Protein AF-A0A4V3UA65-F1 (afdb_monomer_lite)

Foldseek 3Di:
DDDPLVVLVPDPVSVVVCVVVVHDSVVVVQVCQQVQQKAFQDPVRDTGGCVVPVPDHDDPVGDMDGDPCCVVPDDDDD

Radius of gyration: 13.67 Å; chains: 1; bounding box: 30×31×32 Å

Sequence (78 aa):
MLDYHEHLEKDVAVKKWIDEQGKTFAAVTETLFDFGVIGNLDGKMRWLFKYKDHDLAWNPDMDLIVHWGLHKKLRIYR

Secondary structure (DSSP, 8-state):
---HHHHHHH-HHHHHHHHHHT--HHHHHHHHHHTTSEEEEPTT--EE-GGG-TTPPP-TTSEEEE-TTHHHH-----

pLDDT: mean 81.82, std 12.85, range [43.69, 93.31]

Structure (mmCIF, N/CA/C/O backbone):
data_AF-A0A4V3UA65-F1
#
_entry.id   AF-A0A4V3UA65-F1
#
loop_
_atom_site.group_PDB
_atom_site.id
_atom_site.type_symbol
_atom_site.label_atom_id
_atom_site.label_alt_id
_atom_site.label_comp_id
_atom_site.label_asym_id
_atom_site.label_entity_id
_atom_site.label_seq_id
_atom_site.pdbx_PDB_ins_code
_atom_site.Cartn_x
_atom_site.Cartn_y
_atom_site.Cartn_z
_atom_site.occupancy
_atom_site.B_iso_or_equiv
_atom_site.auth_seq_id
_atom_site.auth_comp_id
_atom_site.auth_asym_id
_atom_site.auth_atom_id
_atom_site.pdbx_PDB_model_num
ATOM 1 N N . MET A 1 1 ? 14.739 1.268 11.024 1.00 43.69 1 MET A N 1
ATOM 2 C CA . MET A 1 1 ? 13.672 2.032 10.348 1.00 43.69 1 MET A CA 1
ATOM 3 C C . MET A 1 1 ? 12.395 1.304 10.727 1.00 43.69 1 MET A C 1
ATOM 5 O O . MET A 1 1 ? 12.409 0.090 10.583 1.00 43.69 1 MET A O 1
ATOM 9 N N . LEU A 1 2 ? 11.421 1.962 11.361 1.00 44.50 2 LEU A N 1
ATOM 10 C CA . LEU A 1 2 ? 10.162 1.291 11.720 1.00 44.50 2 LEU A CA 1
ATOM 11 C C . LEU A 1 2 ? 9.443 0.894 10.427 1.00 44.50 2 LEU A C 1
ATOM 13 O O . LEU A 1 2 ? 9.522 1.625 9.434 1.00 44.50 2 LEU A O 1
ATOM 17 N N . ASP A 1 3 ? 8.789 -0.259 10.445 1.00 71.25 3 ASP A N 1
ATOM 18 C CA . ASP A 1 3 ? 7.957 -0.710 9.335 1.00 71.25 3 ASP A CA 1
ATOM 19 C C . ASP A 1 3 ? 6.778 0.271 9.164 1.00 71.25 3 ASP A C 1
ATOM 21 O O . ASP A 1 3 ? 6.260 0.830 10.136 1.00 71.25 3 ASP A O 1
ATOM 25 N N . TYR A 1 4 ? 6.356 0.524 7.926 1.00 72.50 4 TYR A N 1
ATOM 26 C CA . TYR A 1 4 ? 5.196 1.368 7.626 1.00 72.50 4 TYR A CA 1
ATOM 27 C C . TYR A 1 4 ? 3.949 0.891 8.387 1.00 72.50 4 TYR A C 1
ATOM 29 O O . TYR A 1 4 ? 3.169 1.709 8.879 1.00 72.50 4 TYR A O 1
ATOM 37 N N . HIS A 1 5 ? 3.815 -0.425 8.562 1.00 71.62 5 HIS A N 1
ATOM 38 C CA . HIS A 1 5 ? 2.742 -1.028 9.343 1.00 71.62 5 HIS A CA 1
ATOM 39 C C . HIS A 1 5 ? 2.753 -0.568 10.812 1.00 71.62 5 HIS A C 1
ATOM 41 O O . HIS A 1 5 ? 1.735 -0.108 11.329 1.00 71.62 5 HIS A O 1
ATOM 47 N N . GLU A 1 6 ? 3.922 -0.562 11.461 1.00 77.19 6 GLU A N 1
ATOM 48 C CA . GLU A 1 6 ? 4.081 -0.107 12.851 1.00 77.19 6 GLU A CA 1
ATOM 49 C C . GLU A 1 6 ? 3.762 1.386 13.027 1.00 77.19 6 GLU A C 1
ATOM 51 O O . GLU A 1 6 ? 3.378 1.827 14.114 1.00 77.19 6 GLU A O 1
ATOM 56 N N . HIS A 1 7 ? 3.949 2.191 11.977 1.00 79.88 7 HIS A N 1
ATOM 57 C CA . HIS A 1 7 ? 3.576 3.603 11.986 1.00 79.88 7 HIS A CA 1
ATOM 58 C C . HIS A 1 7 ? 2.063 3.801 11.918 1.00 79.88 7 HIS A C 1
ATOM 60 O O . HIS A 1 7 ? 1.538 4.628 12.664 1.00 79.88 7 HIS A O 1
ATOM 66 N N . LEU A 1 8 ? 1.364 3.036 11.074 1.00 76.69 8 LEU A N 1
ATOM 67 C CA . LEU A 1 8 ? -0.095 3.081 11.011 1.00 76.69 8 LEU A CA 1
ATOM 68 C C . LEU A 1 8 ? -0.724 2.643 12.339 1.00 76.69 8 LEU A C 1
ATOM 70 O O . LEU A 1 8 ? -1.655 3.288 12.812 1.00 76.69 8 LEU A O 1
ATOM 74 N N . GLU A 1 9 ? -0.181 1.601 12.975 1.00 77.44 9 GLU A N 1
ATOM 75 C CA . GLU A 1 9 ? -0.676 1.081 14.258 1.00 77.44 9 GLU A CA 1
ATOM 76 C C . GLU A 1 9 ? -0.607 2.091 15.409 1.00 77.44 9 GLU A C 1
ATOM 78 O O . GLU A 1 9 ? -1.428 2.058 16.331 1.00 77.44 9 GLU A O 1
ATOM 83 N N . LYS A 1 10 ? 0.373 2.998 15.363 1.00 83.31 10 LYS A N 1
ATOM 84 C CA . LYS A 1 10 ? 0.586 4.033 16.383 1.00 83.31 10 LYS A CA 1
ATOM 85 C C . LYS A 1 10 ? -0.227 5.301 16.128 1.00 83.31 10 LYS A C 1
ATOM 87 O O . LYS A 1 10 ? -0.338 6.127 17.035 1.00 83.31 10 LYS A O 1
ATOM 92 N N . ASP A 1 11 ? -0.787 5.473 14.933 1.00 86.00 11 ASP A N 1
ATOM 93 C CA . ASP A 1 11 ? -1.588 6.645 14.598 1.00 86.00 11 ASP A CA 1
ATOM 94 C C . ASP A 1 11 ? -3.019 6.506 15.140 1.00 86.00 11 ASP A C 1
ATOM 96 O O . ASP A 1 11 ? -3.787 5.619 14.764 1.00 86.00 11 ASP A O 1
ATOM 100 N N . VAL A 1 12 ? -3.387 7.411 16.049 1.00 87.94 12 VAL A N 1
ATOM 101 C CA . VAL A 1 12 ? -4.681 7.389 16.746 1.00 87.94 12 VAL A CA 1
ATOM 102 C C . VAL A 1 12 ? -5.857 7.580 15.785 1.00 87.94 12 VAL A C 1
ATOM 104 O O . VAL A 1 12 ? -6.912 6.977 15.987 1.00 87.94 12 VAL A O 1
ATOM 107 N N . ALA A 1 13 ? -5.702 8.405 14.746 1.00 86.19 13 ALA A N 1
ATOM 108 C CA . ALA A 1 13 ? -6.766 8.668 13.783 1.00 86.19 13 ALA A CA 1
ATOM 109 C C . ALA A 1 13 ? -6.985 7.461 12.866 1.00 86.19 13 ALA A C 1
ATOM 111 O O . ALA A 1 13 ? -8.130 7.057 12.652 1.00 86.19 13 ALA A O 1
ATOM 112 N N . VAL A 1 14 ? -5.897 6.852 12.383 1.00 82.06 14 VAL A N 1
ATOM 113 C CA . VAL A 1 14 ? -5.961 5.625 11.577 1.00 82.06 14 VAL A CA 1
ATOM 114 C C . VAL A 1 14 ? -6.579 4.492 12.388 1.00 82.06 14 VAL A C 1
ATOM 116 O O . VAL A 1 14 ? -7.519 3.853 11.919 1.00 82.06 14 VAL A O 1
ATOM 119 N N . LYS A 1 15 ? -6.115 4.282 13.625 1.00 85.50 15 LYS A N 1
ATOM 120 C CA . LYS A 1 15 ? -6.638 3.235 14.507 1.00 85.50 15 LYS A CA 1
ATOM 121 C C . LYS A 1 15 ? -8.135 3.396 14.766 1.00 85.50 15 LYS A C 1
ATOM 123 O O . LYS A 1 15 ? -8.890 2.448 14.591 1.00 85.50 15 LYS A O 1
ATOM 128 N N . LYS A 1 16 ? -8.576 4.613 15.096 1.00 88.81 16 LYS A N 1
ATOM 129 C CA . LYS A 1 16 ? -9.998 4.912 15.294 1.00 88.81 16 LYS A CA 1
ATOM 130 C C . LYS A 1 16 ? -10.829 4.591 14.047 1.00 88.81 16 LYS A C 1
ATOM 132 O O . LYS A 1 16 ? -11.873 3.960 14.167 1.00 88.81 16 LYS A O 1
ATOM 137 N N . TRP A 1 17 ? -10.372 5.000 12.863 1.00 86.38 17 TRP A N 1
ATOM 138 C CA . TRP A 1 17 ? -11.083 4.713 11.614 1.00 86.38 17 TRP A CA 1
ATOM 139 C C . TRP A 1 17 ? -11.163 3.207 11.328 1.00 86.38 17 TRP A C 1
ATOM 141 O O . TRP A 1 17 ? -12.208 2.715 10.911 1.00 86.38 17 TRP A O 1
ATOM 151 N N . ILE A 1 18 ? -10.083 2.464 11.580 1.00 86.81 18 ILE A N 1
ATOM 152 C CA . ILE A 1 18 ? -10.044 1.004 11.426 1.00 86.81 18 ILE A CA 1
ATOM 153 C C . ILE A 1 18 ? -11.072 0.330 12.338 1.00 86.81 18 ILE A C 1
ATOM 155 O O . ILE A 1 18 ? -11.853 -0.491 11.851 1.00 86.81 18 ILE A O 1
ATOM 159 N N . ASP A 1 19 ? -11.106 0.721 13.614 1.00 89.31 19 ASP A N 1
ATOM 160 C CA . ASP A 1 19 ? -12.040 0.185 14.606 1.00 89.31 19 ASP A CA 1
ATOM 161 C C . ASP A 1 19 ? -13.501 0.494 14.223 1.00 89.31 19 ASP A C 1
ATOM 163 O O . ASP A 1 19 ? -14.359 -0.386 14.268 1.00 89.31 19 ASP A O 1
ATOM 167 N N . GLU A 1 20 ? -13.789 1.722 13.777 1.00 91.94 20 GLU A N 1
ATOM 168 C CA . GLU A 1 20 ? -15.132 2.149 13.351 1.00 91.94 20 GLU A CA 1
ATOM 169 C C . GLU A 1 20 ? -15.626 1.427 12.089 1.00 91.94 20 GLU A C 1
ATOM 171 O O . GLU A 1 20 ? -16.825 1.199 11.938 1.00 91.94 20 GLU A O 1
ATOM 176 N N . GLN A 1 21 ? -14.721 1.084 11.170 1.00 87.19 21 GLN A N 1
ATOM 177 C CA . GLN A 1 21 ? -15.061 0.427 9.905 1.00 87.19 21 GLN A CA 1
ATOM 178 C C . GLN A 1 21 ? -14.970 -1.105 9.969 1.00 87.19 21 GLN A C 1
ATOM 180 O O . GLN A 1 21 ? -15.281 -1.763 8.976 1.00 87.19 21 GLN A O 1
ATOM 185 N N . GLY A 1 22 ? -14.523 -1.683 11.092 1.00 86.62 22 GLY A N 1
ATOM 186 C CA . GLY A 1 22 ? -14.278 -3.124 11.218 1.00 86.62 22 GLY A CA 1
ATOM 187 C C . GLY A 1 22 ? -13.244 -3.644 10.212 1.00 86.62 22 GLY A C 1
ATOM 188 O O . GLY A 1 22 ? -13.362 -4.768 9.723 1.00 86.62 22 GLY A O 1
ATOM 189 N N . LYS A 1 23 ? -12.275 -2.801 9.840 1.00 88.31 23 LYS A N 1
ATOM 190 C CA . LYS A 1 23 ? -11.244 -3.106 8.838 1.00 88.31 23 LYS A CA 1
ATOM 191 C C . LYS A 1 23 ? -9.932 -3.513 9.507 1.00 88.31 23 LYS A C 1
ATOM 193 O O . LYS A 1 23 ? -9.834 -3.603 10.724 1.00 88.31 23 LYS A O 1
ATOM 198 N N . THR A 1 24 ? -8.913 -3.781 8.699 1.00 87.19 24 THR A N 1
ATOM 199 C CA . THR A 1 24 ? -7.541 -4.035 9.154 1.00 87.19 24 THR A CA 1
ATOM 200 C C . THR A 1 24 ? -6.595 -2.977 8.588 1.00 87.19 24 THR A C 1
ATOM 202 O O . THR A 1 24 ? -6.928 -2.278 7.628 1.00 87.19 24 THR A O 1
ATOM 205 N N . PHE A 1 25 ? -5.384 -2.870 9.138 1.00 82.88 25 PHE A N 1
ATOM 206 C CA . PHE A 1 25 ? -4.337 -2.000 8.586 1.00 82.88 25 PHE A CA 1
ATOM 207 C C . PHE A 1 25 ? -3.960 -2.376 7.141 1.00 82.88 25 PHE A C 1
ATOM 209 O O . PHE A 1 25 ? -3.710 -1.496 6.314 1.00 82.88 25 PHE A O 1
ATOM 216 N N . ALA A 1 26 ? -4.021 -3.666 6.793 1.00 84.25 26 ALA A N 1
ATOM 217 C CA . ALA A 1 26 ? -3.858 -4.128 5.414 1.00 84.25 26 ALA A CA 1
ATOM 218 C C . ALA A 1 26 ? -4.908 -3.511 4.471 1.00 84.25 26 ALA A C 1
ATOM 220 O O . ALA A 1 26 ? -4.564 -3.072 3.377 1.00 84.25 26 ALA A O 1
ATOM 221 N N . ALA A 1 27 ? -6.156 -3.362 4.926 1.00 86.00 27 ALA A N 1
ATOM 222 C CA . ALA A 1 27 ? -7.217 -2.751 4.126 1.00 86.00 27 ALA A CA 1
ATOM 223 C C . ALA A 1 27 ? -6.963 -1.261 3.825 1.00 86.00 27 ALA A C 1
ATOM 225 O O . ALA A 1 27 ? -7.403 -0.761 2.789 1.00 86.00 27 ALA A O 1
ATOM 226 N N . VAL A 1 28 ? -6.250 -0.536 4.698 1.00 85.19 28 VAL A N 1
ATOM 227 C CA . VAL A 1 28 ? -5.812 0.845 4.413 1.00 85.19 28 VAL A CA 1
ATOM 228 C C . VAL A 1 28 ? -4.812 0.846 3.260 1.00 85.19 28 VAL A C 1
ATOM 230 O O . VAL A 1 28 ? -4.949 1.631 2.324 1.00 85.19 28 VAL A O 1
ATOM 233 N N . THR A 1 29 ? -3.841 -0.065 3.303 1.00 87.88 29 THR A N 1
ATOM 234 C CA . THR A 1 29 ? -2.817 -0.218 2.261 1.00 87.88 29 THR A CA 1
ATOM 235 C C . THR A 1 29 ? -3.454 -0.585 0.922 1.00 87.88 29 THR A C 1
ATOM 237 O O . THR A 1 29 ? -3.194 0.073 -0.081 1.00 87.88 29 THR A O 1
ATOM 240 N N . GLU A 1 30 ? -4.362 -1.560 0.912 1.00 90.06 30 GLU A N 1
ATOM 241 C CA . GLU A 1 30 ? -5.111 -1.957 -0.283 1.00 90.06 30 GLU A CA 1
ATOM 242 C C . GLU A 1 30 ? -5.967 -0.804 -0.827 1.00 90.06 30 GLU A C 1
ATOM 244 O O . GLU A 1 3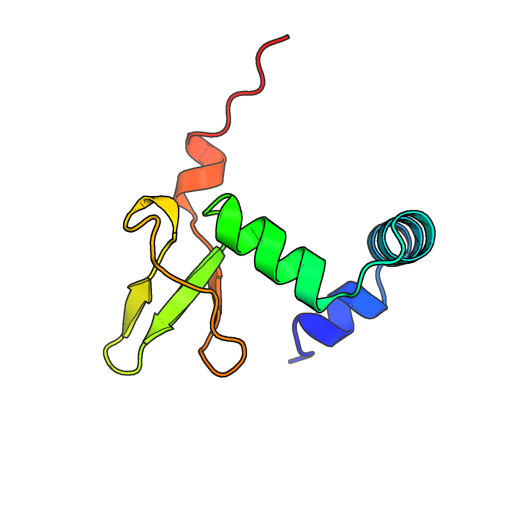0 ? -5.953 -0.536 -2.023 1.00 90.06 30 GLU A O 1
ATOM 249 N N . THR A 1 31 ? -6.612 -0.021 0.046 1.00 89.00 31 THR A N 1
ATOM 250 C CA . THR A 1 31 ? -7.351 1.182 -0.373 1.00 89.00 31 THR A CA 1
ATOM 251 C C . THR A 1 31 ? -6.422 2.193 -1.055 1.00 89.00 31 THR A C 1
ATOM 253 O O . THR A 1 31 ? -6.731 2.708 -2.127 1.00 89.00 31 THR A O 1
ATOM 256 N N . LEU A 1 32 ? -5.258 2.485 -0.467 1.00 88.38 32 LEU A N 1
ATOM 257 C CA . LEU A 1 32 ? -4.284 3.403 -1.064 1.00 88.38 32 LEU A CA 1
ATOM 258 C C . LEU A 1 32 ? -3.734 2.872 -2.396 1.00 88.38 32 LEU A C 1
ATOM 260 O O . LEU A 1 32 ? -3.476 3.662 -3.310 1.00 88.38 32 LEU A O 1
ATOM 264 N N . PHE A 1 33 ? -3.564 1.555 -2.514 1.00 91.25 33 PHE A N 1
ATOM 265 C CA . PHE A 1 33 ? -3.174 0.888 -3.752 1.00 91.25 33 PHE A CA 1
ATOM 266 C C . PHE A 1 33 ? -4.260 1.028 -4.824 1.00 91.25 33 PHE A C 1
ATOM 268 O O . PHE A 1 33 ? -3.964 1.400 -5.962 1.00 91.25 33 PHE A O 1
ATOM 275 N N . ASP A 1 34 ? -5.522 0.835 -4.443 1.00 89.62 34 ASP A N 1
ATOM 276 C CA . ASP A 1 34 ? -6.679 0.941 -5.327 1.00 89.62 34 ASP A CA 1
ATOM 277 C C . ASP A 1 34 ? -6.867 2.348 -5.889 1.00 89.62 34 ASP A C 1
ATOM 279 O O . ASP A 1 34 ? -7.150 2.523 -7.074 1.00 89.62 34 ASP A O 1
ATOM 283 N N . PHE A 1 35 ? -6.621 3.368 -5.067 1.00 87.19 35 PHE A N 1
ATOM 284 C CA . PHE A 1 35 ? -6.598 4.764 -5.505 1.00 87.19 35 PHE A CA 1
ATOM 285 C C . PHE A 1 35 ? -5.342 5.134 -6.316 1.00 87.19 35 PHE A C 1
ATOM 287 O O . PHE A 1 35 ? -5.214 6.270 -6.779 1.00 87.19 35 PHE A O 1
ATOM 294 N N . GLY A 1 36 ? -4.394 4.207 -6.489 1.00 88.12 36 GLY A N 1
ATOM 295 C CA . GLY A 1 36 ? -3.134 4.445 -7.189 1.00 88.12 36 GLY A CA 1
ATOM 296 C C . GLY A 1 36 ? -2.202 5.417 -6.460 1.00 88.12 36 GLY A C 1
ATOM 297 O O . GLY A 1 36 ? -1.328 6.014 -7.091 1.00 88.12 36 GLY A O 1
ATOM 298 N N . VAL A 1 37 ? -2.398 5.609 -5.151 1.00 88.50 37 VAL A N 1
ATOM 299 C CA . VAL A 1 37 ? -1.543 6.441 -4.287 1.00 88.50 37 VAL A CA 1
ATOM 300 C C . VAL A 1 37 ? -0.223 5.738 -4.020 1.00 88.50 37 VAL A C 1
ATOM 302 O O . VAL A 1 37 ? 0.835 6.368 -4.036 1.00 88.50 37 VAL A O 1
ATOM 305 N N . ILE A 1 38 ? -0.296 4.429 -3.803 1.00 90.69 38 ILE A N 1
ATOM 306 C CA . ILE A 1 38 ? 0.850 3.542 -3.650 1.00 90.69 38 ILE A CA 1
ATOM 307 C C . ILE A 1 38 ? 0.770 2.415 -4.681 1.00 90.69 38 ILE A C 1
ATOM 309 O O . ILE A 1 38 ? -0.274 2.179 -5.286 1.00 90.69 38 ILE A O 1
ATOM 313 N N . GLY A 1 39 ? 1.895 1.760 -4.918 1.00 92.12 39 GLY A N 1
ATOM 314 C CA . GLY A 1 39 ? 2.032 0.648 -5.846 1.00 92.12 39 GLY A CA 1
ATOM 315 C C . GLY A 1 39 ? 3.033 -0.368 -5.320 1.00 92.12 39 GLY A C 1
ATOM 316 O O . GLY A 1 39 ? 3.727 -0.103 -4.336 1.00 92.12 39 GLY A O 1
ATOM 317 N N . ASN A 1 40 ? 3.128 -1.506 -5.999 1.00 93.31 40 ASN A N 1
ATOM 318 C CA . ASN A 1 40 ? 4.171 -2.489 -5.737 1.00 93.31 40 ASN A CA 1
ATOM 319 C C . ASN A 1 40 ? 5.387 -2.230 -6.635 1.00 93.31 40 ASN A C 1
ATOM 321 O O . ASN A 1 40 ? 5.261 -1.810 -7.792 1.00 93.31 40 ASN A O 1
ATOM 325 N N . LEU A 1 41 ? 6.572 -2.496 -6.099 1.00 91.38 41 LEU A N 1
ATOM 326 C CA . LEU A 1 41 ? 7.830 -2.521 -6.826 1.00 91.38 41 LEU A CA 1
ATOM 327 C C . LEU A 1 41 ? 8.223 -3.983 -7.040 1.00 91.38 41 LEU A C 1
ATOM 329 O O . LEU A 1 41 ? 8.400 -4.732 -6.083 1.00 91.38 41 LEU A O 1
ATOM 333 N N . ASP A 1 42 ? 8.323 -4.409 -8.298 1.00 89.25 42 ASP A N 1
ATOM 334 C CA . ASP A 1 42 ? 8.733 -5.783 -8.587 1.00 89.25 42 ASP A CA 1
ATOM 335 C C . ASP A 1 42 ? 10.258 -5.966 -8.484 1.00 89.25 42 ASP A C 1
ATOM 337 O O . ASP A 1 42 ? 11.027 -5.004 -8.437 1.00 89.25 42 ASP A O 1
ATOM 341 N N . GLY A 1 43 ? 10.722 -7.218 -8.546 1.00 85.69 43 GLY A N 1
ATOM 342 C CA . GLY A 1 43 ? 12.157 -7.541 -8.523 1.00 85.69 43 GLY A CA 1
ATOM 343 C C . GLY A 1 43 ? 12.974 -6.997 -9.709 1.00 85.69 43 GLY A C 1
ATOM 344 O O . GLY A 1 43 ? 14.184 -7.197 -9.761 1.00 85.69 43 GLY A O 1
ATOM 345 N N . LYS A 1 44 ? 12.341 -6.324 -10.679 1.00 91.06 44 LYS A N 1
ATOM 346 C CA . LYS A 1 44 ? 12.980 -5.625 -11.804 1.00 91.06 44 LYS A CA 1
ATOM 347 C C . LYS A 1 44 ? 12.858 -4.101 -11.676 1.00 91.06 44 LYS A C 1
ATOM 349 O O . LYS A 1 44 ? 13.085 -3.396 -12.660 1.00 91.06 44 LYS A O 1
ATOM 354 N N . MET A 1 45 ? 12.504 -3.586 -10.496 1.00 87.00 45 MET A N 1
ATOM 355 C CA . MET A 1 45 ? 12.289 -2.162 -10.216 1.00 87.00 45 MET A CA 1
ATOM 356 C C . MET A 1 45 ? 11.166 -1.524 -11.051 1.00 87.00 45 MET A C 1
ATOM 358 O O . MET A 1 45 ? 11.136 -0.304 -11.241 1.00 87.00 45 MET A O 1
ATOM 362 N N . ARG A 1 46 ? 10.223 -2.319 -11.570 1.00 89.12 46 ARG A N 1
ATOM 363 C C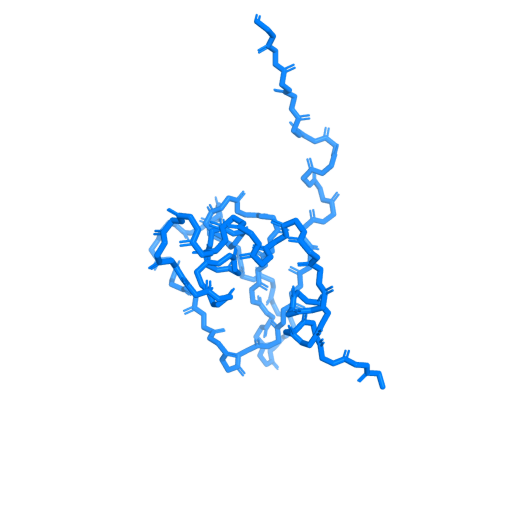A . ARG A 1 46 ? 9.061 -1.804 -12.300 1.00 89.12 46 ARG A CA 1
ATOM 364 C C . ARG A 1 46 ? 7.985 -1.375 -11.321 1.00 89.12 46 ARG A C 1
ATOM 366 O O . ARG A 1 46 ? 7.669 -2.082 -10.371 1.00 89.12 46 ARG A O 1
ATOM 373 N N . TRP A 1 47 ? 7.407 -0.210 -11.595 1.00 91.69 47 TRP A N 1
ATOM 374 C CA . TRP A 1 47 ? 6.365 0.377 -10.763 1.00 91.69 47 TRP A CA 1
ATOM 375 C C . TRP A 1 47 ? 4.990 -0.113 -11.209 1.00 91.69 47 TRP A C 1
ATOM 377 O O . TRP A 1 47 ? 4.508 0.280 -12.283 1.00 91.69 47 TRP A O 1
ATOM 387 N N . LEU A 1 48 ? 4.363 -0.929 -10.370 1.00 92.69 48 LEU A N 1
ATOM 388 C CA . LEU A 1 48 ? 3.059 -1.531 -10.601 1.00 92.69 48 LEU A CA 1
ATOM 389 C C . LEU A 1 48 ? 2.000 -0.736 -9.828 1.00 92.69 48 LEU A C 1
ATOM 391 O O . LEU A 1 48 ? 1.963 -0.762 -8.601 1.00 92.69 48 LEU A O 1
ATOM 395 N N . PHE A 1 49 ? 1.159 0.000 -10.553 1.00 92.06 49 PHE A N 1
ATOM 396 C CA . PHE A 1 49 ? 0.066 0.789 -9.980 1.00 92.06 49 PHE A CA 1
ATOM 397 C C . PHE A 1 49 ? -1.256 0.375 -10.608 1.00 92.06 49 PHE A C 1
ATOM 399 O O . PHE A 1 49 ? -1.331 0.279 -11.835 1.00 92.06 49 PHE A O 1
ATOM 406 N N . LYS A 1 50 ? -2.309 0.255 -9.795 1.00 91.69 50 LYS A N 1
ATOM 407 C CA . LYS A 1 50 ? -3.637 -0.159 -10.263 1.00 91.69 50 LYS A CA 1
ATOM 408 C C . LYS A 1 50 ? -4.243 0.767 -11.321 1.00 91.69 50 LYS A C 1
ATOM 410 O O . LYS A 1 50 ? -4.912 0.315 -12.237 1.00 91.69 50 LYS A O 1
ATOM 415 N N . TYR A 1 51 ? -3.934 2.066 -11.294 1.00 86.88 51 TYR A N 1
ATOM 416 C CA . TYR A 1 51 ? -4.427 2.983 -12.336 1.00 86.88 51 TYR A CA 1
ATOM 417 C C . TYR A 1 51 ? -3.879 2.674 -13.745 1.00 86.88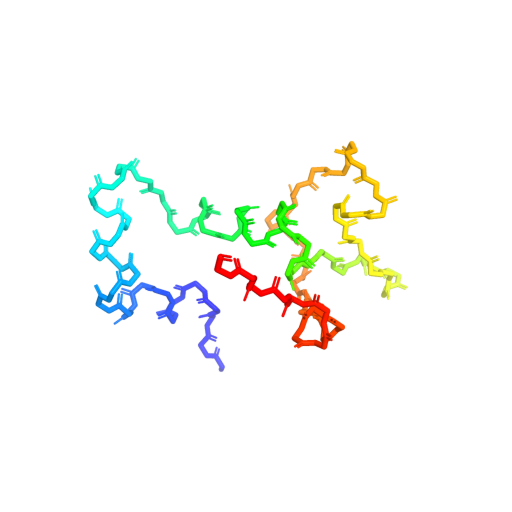 51 TYR A C 1
ATOM 419 O O . TYR A 1 51 ? -4.425 3.165 -14.733 1.00 86.88 51 TYR A O 1
ATOM 427 N N . LYS A 1 52 ? -2.764 1.931 -13.853 1.00 88.19 52 LYS A N 1
ATOM 428 C CA . LYS A 1 52 ? -2.182 1.508 -15.138 1.00 88.19 52 LYS A CA 1
ATOM 429 C C . LYS A 1 52 ? -2.763 0.186 -15.631 1.00 88.19 52 LYS A C 1
ATOM 431 O O . LYS A 1 52 ? -2.709 -0.072 -16.828 1.00 88.19 52 LYS A O 1
ATOM 436 N N . ASP A 1 53 ? -3.263 -0.629 -14.711 1.00 89.31 53 ASP A N 1
ATOM 437 C CA . ASP A 1 53 ? -3.781 -1.968 -14.948 1.00 89.31 53 ASP A CA 1
ATOM 438 C C . ASP A 1 53 ? -4.827 -2.280 -13.869 1.00 89.31 53 ASP A C 1
ATOM 440 O O . ASP A 1 53 ? -4.487 -2.478 -12.703 1.00 89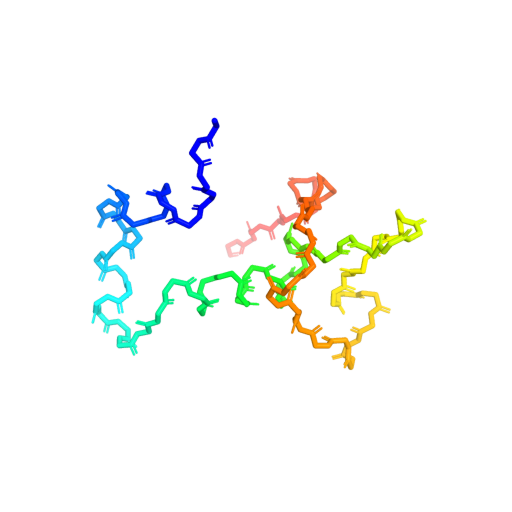.31 53 ASP A O 1
ATOM 444 N N . HIS A 1 54 ? -6.104 -2.275 -14.254 1.00 87.88 54 HIS A N 1
ATOM 445 C CA . HIS A 1 54 ? -7.218 -2.425 -13.314 1.00 87.88 54 HIS A CA 1
ATOM 446 C C . HIS A 1 54 ? -7.353 -3.855 -12.773 1.00 87.88 54 HIS A C 1
ATOM 448 O O . HIS A 1 54 ? -7.963 -4.034 -11.717 1.00 87.88 54 HIS A O 1
ATOM 454 N N . ASP A 1 55 ? -6.756 -4.838 -13.455 1.00 92.38 55 ASP A N 1
ATOM 455 C CA . ASP A 1 55 ? -6.732 -6.242 -13.034 1.00 92.38 55 ASP A CA 1
ATOM 456 C C . ASP A 1 55 ? -5.555 -6.535 -12.088 1.00 92.38 55 ASP A C 1
ATOM 458 O O . ASP A 1 55 ? -5.464 -7.619 -11.506 1.00 92.38 55 ASP A O 1
ATOM 462 N N . LEU A 1 56 ? -4.653 -5.565 -11.895 1.00 91.56 56 LEU A N 1
ATOM 463 C CA . LEU A 1 56 ? -3.540 -5.683 -10.967 1.00 91.56 56 LEU A CA 1
ATOM 464 C C . LEU A 1 56 ? -4.058 -5.763 -9.522 1.00 91.56 56 LEU A C 1
ATOM 466 O O . LEU A 1 56 ? -4.624 -4.808 -8.982 1.00 91.56 56 LEU A O 1
ATOM 470 N N . ALA A 1 57 ? -3.806 -6.903 -8.883 1.00 90.88 57 ALA A N 1
ATOM 471 C CA . ALA A 1 57 ? -4.051 -7.107 -7.463 1.00 90.88 57 ALA A CA 1
ATOM 472 C C . ALA A 1 57 ? -2.878 -6.594 -6.614 1.00 90.88 57 ALA A C 1
ATOM 474 O O . ALA A 1 57 ? -1.718 -6.651 -7.031 1.00 90.88 57 ALA A O 1
ATOM 475 N N . TRP A 1 58 ? -3.189 -6.121 -5.408 1.00 88.44 58 TRP A N 1
ATOM 476 C CA . TRP A 1 58 ? -2.182 -5.790 -4.403 1.00 88.44 58 TRP A CA 1
ATOM 477 C C . TRP A 1 58 ? -1.425 -7.052 -3.965 1.00 88.44 58 TRP A C 1
ATOM 479 O O . TRP A 1 58 ? -2.030 -8.106 -3.759 1.00 88.44 58 TRP A O 1
ATOM 489 N N . ASN A 1 59 ? -0.104 -6.937 -3.803 1.00 89.56 59 ASN A N 1
ATOM 490 C CA . ASN A 1 59 ? 0.736 -7.997 -3.253 1.00 89.56 59 ASN A CA 1
ATOM 491 C C . ASN A 1 59 ? 1.411 -7.534 -1.939 1.00 89.56 59 ASN A C 1
ATOM 493 O O . ASN A 1 59 ? 2.227 -6.608 -1.997 1.00 89.56 59 ASN A O 1
ATOM 497 N N . PRO A 1 60 ? 1.108 -8.155 -0.777 1.00 85.94 60 PRO A N 1
ATOM 498 C CA . PRO A 1 60 ? 1.725 -7.817 0.512 1.00 85.94 60 PRO A CA 1
ATOM 499 C C . PRO A 1 60 ? 3.222 -8.123 0.597 1.00 85.94 60 PRO A C 1
ATOM 501 O O . PRO A 1 60 ? 3.918 -7.489 1.382 1.00 85.94 60 PRO A O 1
ATOM 504 N N . ASP A 1 61 ? 3.713 -9.082 -0.190 1.00 88.56 61 ASP A N 1
ATOM 505 C CA . ASP A 1 61 ? 5.096 -9.566 -0.122 1.00 88.56 61 ASP A CA 1
ATOM 506 C C . ASP A 1 61 ? 6.060 -8.732 -0.983 1.00 88.56 61 ASP A C 1
ATOM 508 O O . ASP A 1 61 ? 7.267 -8.970 -0.990 1.00 88.56 61 ASP A O 1
ATOM 512 N N . MET A 1 62 ? 5.534 -7.779 -1.757 1.00 89.38 62 MET A N 1
ATOM 513 C CA . MET A 1 62 ? 6.326 -6.888 -2.603 1.00 89.38 62 MET A CA 1
ATOM 514 C C . MET A 1 62 ? 6.572 -5.549 -1.916 1.00 89.38 62 MET A C 1
ATOM 516 O O . MET A 1 62 ? 5.692 -5.004 -1.248 1.00 89.38 62 MET A O 1
ATOM 520 N N . A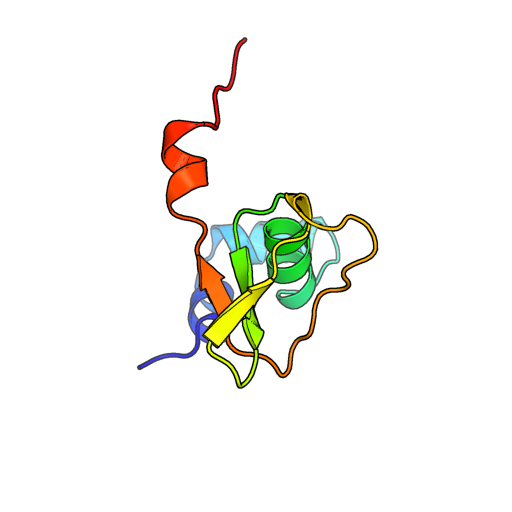SP A 1 63 ? 7.732 -4.958 -2.197 1.00 89.31 63 ASP A N 1
ATOM 521 C CA . ASP A 1 63 ? 8.071 -3.622 -1.721 1.00 89.31 63 ASP A CA 1
ATOM 522 C C . ASP A 1 63 ? 7.025 -2.586 -2.164 1.00 89.31 63 ASP A C 1
ATOM 524 O O . ASP A 1 63 ? 6.493 -2.626 -3.281 1.00 89.31 63 ASP A O 1
ATOM 528 N N . LEU A 1 64 ? 6.743 -1.627 -1.282 1.00 88.25 64 LEU A N 1
ATOM 529 C CA . LEU A 1 64 ? 5.811 -0.533 -1.540 1.00 88.25 64 LEU A CA 1
ATOM 530 C C . LEU A 1 64 ? 6.526 0.685 -2.128 1.00 88.25 64 LEU A C 1
ATOM 532 O O . LEU A 1 64 ? 7.622 1.061 -1.710 1.00 88.25 64 LEU A O 1
ATOM 536 N N . ILE A 1 65 ? 5.856 1.367 -3.056 1.00 89.31 65 ILE A N 1
ATOM 537 C CA . ILE A 1 65 ? 6.315 2.637 -3.619 1.00 89.31 65 ILE A CA 1
ATOM 538 C C . ILE A 1 65 ? 5.194 3.675 -3.685 1.00 89.31 65 ILE A C 1
ATOM 540 O O . ILE A 1 65 ? 4.048 3.361 -3.993 1.00 89.31 65 ILE A O 1
ATOM 544 N N . VAL A 1 66 ? 5.526 4.941 -3.423 1.00 87.06 66 VAL A N 1
ATOM 545 C CA . VAL A 1 66 ? 4.568 6.058 -3.430 1.00 87.06 66 VAL A CA 1
ATOM 546 C C . VAL A 1 66 ? 4.489 6.704 -4.813 1.00 87.06 66 VAL A C 1
ATOM 548 O O . VAL A 1 66 ? 5.499 7.094 -5.407 1.00 87.06 66 VAL A O 1
ATOM 551 N N . HIS A 1 67 ? 3.270 6.899 -5.314 1.00 84.75 67 HIS A N 1
ATOM 552 C CA . HIS A 1 67 ? 3.010 7.649 -6.534 1.00 84.75 67 HIS A CA 1
ATOM 553 C C . HIS A 1 67 ? 3.099 9.165 -6.295 1.00 84.75 67 HIS A C 1
ATOM 555 O O . HIS A 1 67 ? 2.102 9.856 -6.072 1.00 84.75 67 HIS A O 1
ATOM 561 N N . TRP A 1 68 ? 4.297 9.732 -6.435 1.00 70.75 68 TRP A N 1
ATOM 562 C CA . TRP A 1 68 ? 4.540 11.177 -6.281 1.00 70.75 68 TRP A CA 1
ATOM 563 C C . TRP A 1 68 ? 3.696 12.076 -7.202 1.00 70.75 68 TRP A C 1
ATOM 565 O O . TRP A 1 68 ? 3.447 13.242 -6.892 1.00 70.75 68 TRP A O 1
ATOM 575 N N . GLY A 1 69 ? 3.227 11.552 -8.338 1.00 69.12 69 GLY A N 1
ATOM 576 C CA . GLY A 1 69 ? 2.373 12.294 -9.266 1.00 69.12 69 GLY A CA 1
ATOM 577 C C . GLY A 1 69 ? 0.955 12.552 -8.744 1.00 69.12 69 GLY A C 1
ATOM 578 O O . GLY A 1 69 ? 0.283 13.440 -9.270 1.00 69.12 69 GLY A O 1
ATOM 579 N N . LEU A 1 70 ? 0.498 11.815 -7.723 1.00 66.44 70 LEU A N 1
ATOM 580 C CA . LEU A 1 70 ? -0.860 11.936 -7.187 1.00 66.44 70 LEU A CA 1
ATOM 581 C C . LEU A 1 70 ? -1.081 13.310 -6.543 1.00 66.44 70 LEU A C 1
ATOM 583 O O . LEU A 1 70 ? -2.072 13.970 -6.841 1.00 66.44 70 LEU A O 1
ATOM 587 N N . HIS A 1 71 ? -0.113 13.794 -5.757 1.00 56.62 71 HIS A N 1
ATOM 588 C CA . HIS A 1 71 ? -0.190 15.105 -5.104 1.00 56.62 71 HIS A CA 1
ATOM 589 C C . HIS A 1 71 ? -0.376 16.262 -6.105 1.00 56.62 71 HIS A C 1
ATOM 591 O O . HIS A 1 71 ? -0.998 17.269 -5.789 1.00 56.62 71 HIS A O 1
ATOM 597 N N . LYS A 1 72 ? 0.122 16.126 -7.344 1.00 53.59 72 LYS A N 1
ATOM 598 C CA . LYS A 1 72 ? -0.055 17.147 -8.394 1.00 53.59 72 LYS A CA 1
ATOM 599 C C . LYS A 1 72 ? -1.394 17.049 -9.136 1.00 53.59 72 LYS A C 1
ATOM 601 O O . LYS A 1 72 ? -1.759 17.993 -9.836 1.00 53.59 72 LYS A O 1
ATOM 606 N N . LYS A 1 73 ? -2.091 15.911 -9.049 1.00 60.50 73 LYS A N 1
ATOM 607 C CA . LYS A 1 73 ? -3.276 15.595 -9.866 1.00 60.50 73 LYS A CA 1
ATOM 608 C C . LYS A 1 73 ? -4.571 15.478 -9.067 1.00 60.50 73 LYS A C 1
ATOM 610 O O . LYS A 1 73 ? -5.630 15.646 -9.663 1.00 60.50 73 LYS A O 1
ATOM 615 N N . LEU A 1 74 ? -4.510 15.224 -7.760 1.00 57.81 74 LEU A N 1
ATOM 616 C CA . LEU A 1 74 ? -5.697 15.193 -6.913 1.00 57.81 74 LEU A CA 1
ATOM 617 C C . LEU A 1 74 ? -6.273 16.609 -6.800 1.00 57.81 74 LEU A C 1
ATOM 619 O O . LEU A 1 74 ? -5.696 17.481 -6.154 1.00 57.81 74 LEU A O 1
ATOM 623 N N . ARG A 1 75 ? -7.408 16.841 -7.457 1.00 57.84 75 ARG A N 1
ATOM 624 C CA . ARG A 1 75 ? -8.169 18.084 -7.350 1.00 57.84 75 ARG A CA 1
ATOM 625 C C . ARG A 1 75 ? -9.531 17.753 -6.768 1.00 57.84 75 ARG A C 1
ATOM 627 O O . ARG A 1 75 ? -10.348 17.120 -7.427 1.00 57.84 75 ARG A O 1
ATOM 634 N N . ILE A 1 76 ? -9.743 18.153 -5.521 1.00 52.53 76 ILE A N 1
ATOM 635 C CA . ILE A 1 76 ? -11.043 18.052 -4.864 1.00 52.53 76 ILE A CA 1
ATOM 636 C C . ILE A 1 76 ? -11.787 19.335 -5.211 1.00 52.53 76 ILE A C 1
ATOM 638 O O . ILE A 1 76 ? -11.448 20.411 -4.719 1.00 52.53 76 ILE A O 1
ATOM 642 N N . TYR A 1 77 ? -12.749 19.224 -6.118 1.00 48.22 77 TYR A N 1
ATOM 643 C CA . TYR A 1 77 ? -13.668 20.310 -6.425 1.00 48.22 77 TYR A CA 1
ATOM 644 C C . TYR A 1 77 ? -14.920 20.143 -5.566 1.00 48.2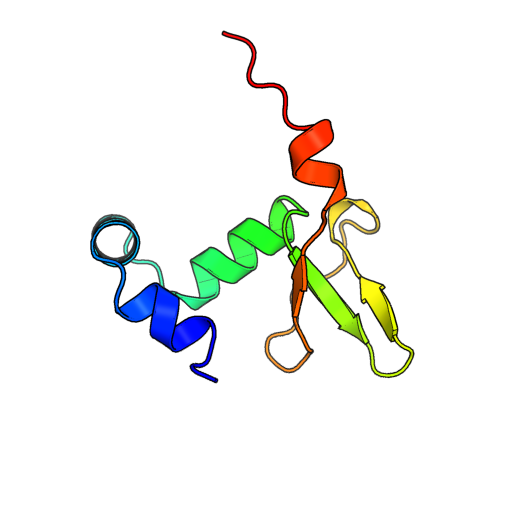2 77 TYR A C 1
ATOM 646 O O . TYR A 1 77 ? -15.376 19.020 -5.356 1.00 48.22 77 TYR A O 1
ATOM 654 N N . ARG A 1 78 ? -15.403 21.259 -5.017 1.00 46.81 78 ARG A N 1
ATOM 655 C CA . ARG A 1 78 ? -16.611 21.318 -4.192 1.00 46.81 78 ARG A CA 1
ATOM 656 C C . ARG A 1 78 ? -17.866 21.216 -5.048 1.00 46.81 78 ARG A C 1
ATOM 658 O O . ARG A 1 78 ? -17.856 21.823 -6.141 1.00 46.81 78 ARG A O 1
#